Protein AF-A0A2R8A9R2-F1 (afdb_monomer_lite)

Organism: NCBI:txid1639689

Structure (mmCIF, N/CA/C/O backbone):
data_AF-A0A2R8A9R2-F1
#
_entry.id   AF-A0A2R8A9R2-F1
#
loop_
_atom_site.group_PDB
_atom_site.id
_atom_site.type_symbol
_atom_site.label_atom_id
_atom_site.label_alt_id
_atom_site.label_comp_id
_atom_site.label_asym_id
_atom_site.label_entity_id
_atom_site.label_seq_id
_atom_site.pdbx_PDB_ins_code
_atom_site.Cartn_x
_atom_site.Cartn_y
_atom_site.Cartn_z
_atom_site.occupancy
_atom_site.B_iso_or_equiv
_atom_site.auth_seq_id
_atom_site.auth_comp_id
_atom_site.auth_asym_id
_atom_site.auth_atom_id
_atom_site.pdbx_PDB_model_num
ATOM 1 N N . MET A 1 1 ? -27.692 4.835 21.921 1.00 50.19 1 MET A N 1
ATOM 2 C CA . MET A 1 1 ? -26.657 3.770 21.968 1.00 50.19 1 MET A CA 1
ATOM 3 C C . MET A 1 1 ? -25.810 3.741 20.680 1.00 50.19 1 MET A C 1
ATOM 5 O O . MET A 1 1 ? -25.330 2.686 20.288 1.00 50.19 1 MET A O 1
ATOM 9 N N . THR A 1 2 ? -25.617 4.875 19.994 1.00 58.50 2 THR A N 1
ATOM 10 C CA . THR A 1 2 ? -25.394 4.866 18.530 1.00 58.50 2 THR A CA 1
ATOM 11 C C . THR A 1 2 ? -24.137 5.602 18.055 1.00 58.50 2 THR A C 1
ATOM 13 O O . THR A 1 2 ? -23.532 5.162 17.082 1.00 58.50 2 THR A O 1
ATOM 16 N N . ASP A 1 3 ? -23.656 6.628 18.761 1.00 78.00 3 ASP A N 1
ATOM 17 C CA . ASP A 1 3 ? -22.572 7.464 18.220 1.00 78.00 3 ASP A CA 1
ATOM 18 C C . ASP A 1 3 ? -21.194 6.792 18.237 1.00 78.00 3 ASP A C 1
ATOM 20 O O . ASP A 1 3 ? -20.435 6.888 17.275 1.00 78.00 3 ASP A O 1
ATOM 24 N N . HIS A 1 4 ? -20.849 6.053 19.293 1.00 79.38 4 HIS A N 1
ATOM 25 C CA . HIS A 1 4 ? -19.500 5.482 19.415 1.00 79.38 4 HIS A CA 1
ATOM 26 C C . HIS A 1 4 ? -19.240 4.319 18.455 1.00 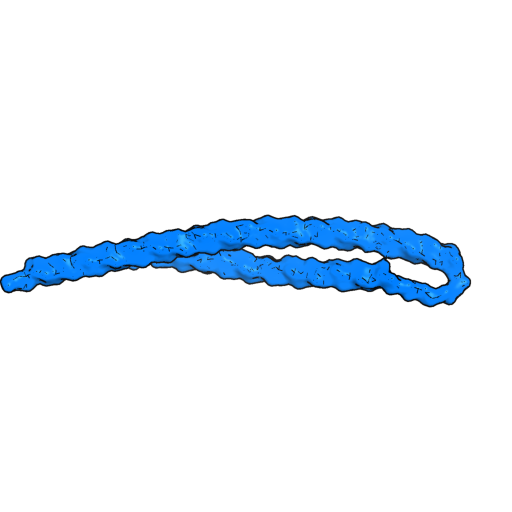79.38 4 HIS A C 1
ATOM 28 O O . HIS A 1 4 ? -18.121 4.170 17.965 1.00 79.38 4 HIS A O 1
ATOM 34 N N . LYS A 1 5 ? -20.271 3.518 18.163 1.00 81.62 5 LYS A N 1
ATOM 35 C CA . LYS A 1 5 ? -20.188 2.443 17.169 1.00 81.62 5 LYS A CA 1
ATOM 36 C C . LYS A 1 5 ? -20.063 3.025 15.759 1.00 81.62 5 LYS A C 1
ATOM 38 O O . LYS A 1 5 ? -19.155 2.643 15.033 1.00 81.62 5 LYS A O 1
ATOM 43 N N . MET A 1 6 ? -20.877 4.032 15.435 1.00 87.56 6 MET A N 1
ATOM 44 C CA . MET A 1 6 ? -20.811 4.735 14.152 1.00 87.56 6 MET A CA 1
ATOM 45 C C . MET A 1 6 ? -19.432 5.367 13.902 1.00 87.56 6 MET A C 1
ATOM 47 O O . MET A 1 6 ? -18.897 5.278 12.799 1.00 87.56 6 MET A O 1
ATOM 51 N N . VAL A 1 7 ? -18.816 5.966 14.927 1.00 85.69 7 VAL A N 1
ATOM 52 C CA . VAL A 1 7 ? -17.457 6.522 14.822 1.00 85.69 7 VAL A CA 1
ATOM 53 C C . VAL A 1 7 ? -16.410 5.427 14.583 1.00 85.69 7 VAL A C 1
ATOM 55 O O . VAL A 1 7 ? -15.499 5.627 13.779 1.00 85.69 7 VAL A O 1
ATOM 58 N N . ALA A 1 8 ? -16.527 4.274 15.247 1.00 88.06 8 ALA A N 1
ATOM 59 C CA . ALA A 1 8 ? -15.630 3.142 15.014 1.00 88.06 8 ALA A CA 1
ATOM 60 C C . ALA A 1 8 ? -15.746 2.616 13.573 1.00 88.06 8 ALA A C 1
ATOM 62 O O . ALA A 1 8 ? -14.728 2.473 12.894 1.00 88.06 8 ALA A O 1
ATOM 63 N N . ASP A 1 9 ? -16.973 2.442 13.081 1.00 90.69 9 ASP A N 1
ATOM 64 C CA . ASP A 1 9 ? -17.241 1.984 11.716 1.00 90.69 9 ASP A CA 1
ATOM 65 C C . ASP A 1 9 ? -16.719 2.989 10.670 1.00 90.69 9 ASP A C 1
ATOM 67 O O . ASP A 1 9 ? -16.086 2.603 9.688 1.00 90.69 9 ASP A O 1
ATOM 71 N N . LEU A 1 10 ? -16.865 4.299 10.909 1.00 91.31 10 LEU A N 1
ATOM 72 C CA . LEU A 1 10 ? -16.308 5.337 10.033 1.00 91.31 10 LEU A CA 1
ATOM 73 C C . LEU A 1 10 ? -14.776 5.255 9.926 1.00 91.31 10 LEU A C 1
ATOM 75 O O . LEU A 1 10 ? -14.217 5.411 8.837 1.00 91.31 10 LEU A O 1
ATOM 79 N N . HIS A 1 11 ? -14.077 5.049 11.045 1.00 87.81 11 HIS A N 1
ATOM 80 C CA . HIS A 1 11 ? -12.619 4.925 11.032 1.00 87.81 11 HIS A CA 1
ATOM 81 C C . HIS A 1 11 ? -12.151 3.643 10.344 1.00 87.81 11 HIS A C 1
ATOM 83 O O . HIS A 1 11 ? -11.155 3.695 9.617 1.00 87.81 11 HIS A O 1
ATOM 89 N N . ARG A 1 12 ? -12.886 2.540 10.519 1.00 88.06 12 ARG A N 1
ATOM 90 C CA . ARG A 1 12 ? -12.630 1.278 9.825 1.00 88.06 12 ARG A CA 1
ATOM 91 C C . ARG A 1 12 ? -12.786 1.433 8.313 1.00 88.06 12 ARG A C 1
ATOM 93 O O . ARG A 1 12 ? -11.838 1.158 7.586 1.00 88.06 12 ARG A O 1
ATOM 100 N N . ASN A 1 13 ? -13.897 2.008 7.852 1.00 91.69 13 ASN A N 1
ATOM 101 C CA . ASN A 1 13 ? -14.145 2.247 6.426 1.00 91.69 13 ASN A CA 1
ATOM 102 C C . ASN A 1 13 ? -13.051 3.118 5.789 1.00 91.69 13 ASN A C 1
ATOM 104 O O . ASN A 1 13 ? -12.601 2.863 4.674 1.00 91.69 13 ASN A O 1
ATOM 108 N N . ARG A 1 14 ? -12.580 4.149 6.505 1.00 90.50 14 ARG A N 1
ATOM 109 C CA . ARG A 1 14 ? -11.476 5.004 6.034 1.00 90.50 14 ARG A CA 1
ATOM 110 C C . ARG A 1 14 ? -10.148 4.255 5.948 1.00 90.50 14 ARG A C 1
ATOM 112 O O . ARG A 1 14 ? -9.382 4.506 5.022 1.00 90.50 14 ARG A O 1
ATOM 119 N N . TYR A 1 15 ? -9.865 3.373 6.904 1.00 92.00 15 TYR A N 1
ATOM 120 C CA . TYR A 1 15 ? -8.688 2.507 6.860 1.00 92.00 15 TYR A CA 1
ATOM 121 C C . TYR A 1 15 ? -8.754 1.544 5.665 1.00 92.00 15 TYR A C 1
ATOM 123 O O . TYR A 1 15 ? -7.793 1.462 4.905 1.00 92.00 15 TYR A O 1
ATOM 131 N N . GLU A 1 16 ? -9.889 0.880 5.452 1.00 91.81 16 GLU A N 1
ATOM 132 C CA . GLU A 1 16 ? -10.083 -0.066 4.346 1.00 91.81 16 GLU A CA 1
ATOM 133 C C . GLU A 1 16 ? -9.965 0.617 2.978 1.00 91.81 16 GLU A C 1
ATOM 135 O O . GLU A 1 16 ? -9.246 0.135 2.102 1.00 91.81 16 GLU A O 1
ATOM 140 N N . ALA A 1 17 ? -10.580 1.792 2.815 1.00 91.38 17 ALA A N 1
ATOM 141 C CA . ALA A 1 17 ? -10.458 2.584 1.593 1.00 91.38 17 ALA A CA 1
ATOM 142 C C . ALA A 1 17 ? -9.003 3.004 1.320 1.00 91.38 17 ALA A C 1
ATOM 144 O O . ALA A 1 17 ? -8.529 2.924 0.186 1.00 91.38 17 ALA A O 1
ATOM 145 N N . ALA A 1 18 ? -8.270 3.416 2.360 1.00 89.38 18 ALA A N 1
ATOM 146 C CA . ALA A 1 18 ? -6.857 3.754 2.233 1.00 89.38 18 ALA A CA 1
ATOM 147 C C . ALA A 1 18 ? -6.000 2.528 1.880 1.00 89.38 18 ALA A C 1
ATOM 149 O O . ALA A 1 18 ? -5.090 2.649 1.064 1.00 89.38 18 ALA A O 1
ATOM 150 N N . ALA A 1 19 ? -6.299 1.350 2.440 1.00 91.06 19 ALA A N 1
ATOM 151 C CA . ALA A 1 19 ? -5.597 0.110 2.115 1.00 91.06 19 ALA A CA 1
ATOM 152 C C . ALA A 1 19 ? -5.804 -0.281 0.645 1.00 91.06 19 ALA A C 1
ATOM 154 O O . ALA A 1 19 ? -4.838 -0.584 -0.057 1.00 91.06 19 ALA A O 1
ATOM 155 N N . ALA A 1 20 ? -7.047 -0.202 0.159 1.00 93.25 20 ALA A N 1
ATOM 156 C CA . ALA A 1 20 ? -7.385 -0.487 -1.233 1.00 93.25 20 ALA A CA 1
ATOM 157 C C . ALA A 1 20 ?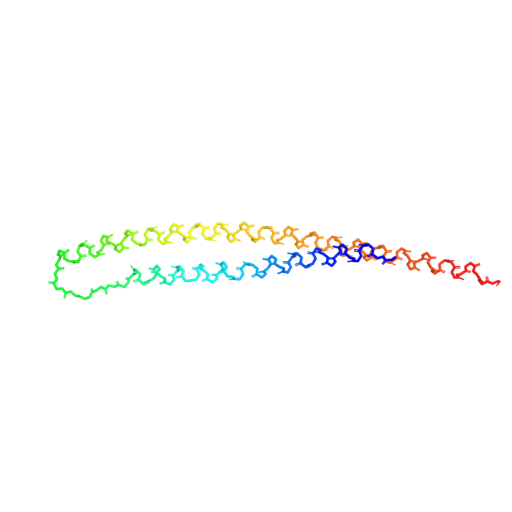 -6.662 0.457 -2.212 1.00 93.25 20 ALA A C 1
ATOM 159 O O . ALA A 1 20 ? -6.217 0.025 -3.274 1.00 93.25 20 ALA A O 1
ATOM 160 N N . ALA A 1 21 ? -6.465 1.724 -1.833 1.00 91.88 21 ALA A N 1
A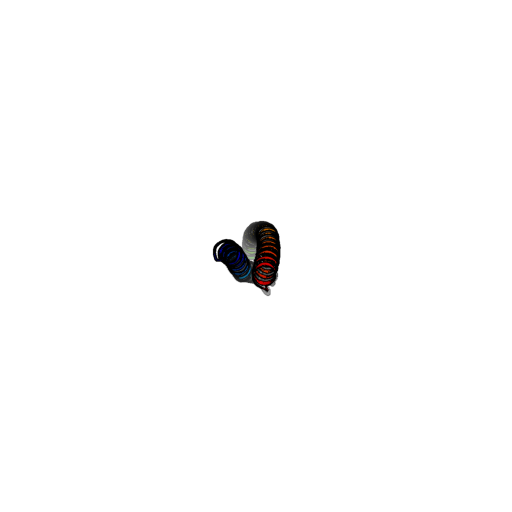TOM 161 C CA . ALA A 1 21 ? -5.752 2.706 -2.649 1.00 91.88 21 ALA A CA 1
ATOM 162 C C . ALA A 1 21 ? -4.235 2.441 -2.782 1.00 91.88 21 ALA A C 1
ATOM 164 O O . ALA A 1 21 ? -3.606 2.983 -3.691 1.00 91.88 21 ALA A O 1
ATOM 165 N N . LEU A 1 22 ? -3.628 1.606 -1.924 1.00 92.75 22 LEU A N 1
ATOM 166 C CA . LEU A 1 22 ? -2.201 1.256 -2.028 1.00 92.75 22 LEU A CA 1
ATOM 167 C C . LEU A 1 22 ? -1.922 0.150 -3.052 1.00 92.75 22 LEU A C 1
ATOM 169 O O . LEU A 1 22 ? -0.830 0.114 -3.621 1.00 92.75 22 LEU A O 1
ATOM 173 N N . ALA A 1 23 ? -2.889 -0.734 -3.310 1.00 91.75 23 ALA A N 1
ATOM 174 C CA . ALA A 1 23 ? -2.751 -1.810 -4.291 1.00 91.75 23 ALA A CA 1
ATOM 175 C C . ALA A 1 23 ? -2.343 -1.312 -5.697 1.00 91.75 23 ALA A C 1
ATOM 177 O O . ALA A 1 23 ? -1.338 -1.804 -6.218 1.00 91.75 23 ALA A O 1
ATOM 178 N N . PRO A 1 24 ? -3.012 -0.306 -6.302 1.00 93.06 24 PRO A N 1
ATOM 179 C CA . PRO A 1 24 ? -2.610 0.200 -7.615 1.00 93.06 24 PRO A CA 1
ATOM 180 C C . PRO A 1 24 ? -1.235 0.882 -7.599 1.00 93.06 24 PRO A C 1
ATOM 182 O O . PRO A 1 24 ? -0.491 0.763 -8.570 1.00 93.06 24 PRO A O 1
ATOM 185 N N . LYS A 1 25 ? -0.845 1.542 -6.495 1.00 92.19 25 LYS A N 1
ATOM 186 C CA . LYS A 1 25 ? 0.497 2.143 -6.367 1.00 92.19 25 LYS A CA 1
ATOM 187 C C . LYS A 1 25 ? 1.598 1.083 -6.402 1.00 92.19 25 LYS A C 1
ATOM 189 O O . LYS A 1 25 ? 2.643 1.290 -7.012 1.00 92.19 25 LYS A O 1
ATOM 194 N N . ARG A 1 26 ? 1.356 -0.073 -5.780 1.00 93.88 26 ARG A N 1
ATOM 195 C CA . ARG A 1 26 ? 2.302 -1.192 -5.802 1.00 93.88 26 ARG A CA 1
ATOM 196 C C . ARG A 1 26 ? 2.411 -1.819 -7.192 1.00 93.88 26 ARG A C 1
ATOM 198 O O . ARG A 1 26 ? 3.523 -1.983 -7.678 1.00 93.88 26 ARG A O 1
ATOM 205 N N . ALA A 1 27 ? 1.280 -2.032 -7.864 1.00 95.38 27 ALA A N 1
ATOM 206 C CA . ALA A 1 27 ? 1.265 -2.500 -9.251 1.00 95.38 27 ALA A CA 1
ATOM 207 C C . ALA A 1 27 ? 2.002 -1.541 -10.208 1.00 95.38 27 ALA A C 1
ATOM 209 O O . ALA A 1 27 ? 2.695 -1.982 -11.122 1.00 95.38 27 ALA A O 1
ATOM 210 N N . MET A 1 28 ? 1.902 -0.225 -9.984 1.00 95.50 28 MET A N 1
ATOM 211 C CA . MET A 1 28 ? 2.648 0.772 -10.758 1.00 95.50 28 MET A CA 1
ATOM 212 C C . MET A 1 28 ? 4.165 0.644 -10.566 1.00 95.50 28 MET A C 1
ATOM 214 O O . MET A 1 28 ? 4.905 0.733 -11.543 1.00 95.50 28 MET A O 1
ATOM 218 N N . ILE A 1 29 ? 4.635 0.414 -9.336 1.00 95.88 29 ILE A N 1
ATOM 219 C CA . ILE A 1 29 ? 6.059 0.178 -9.052 1.00 95.88 29 ILE A CA 1
ATOM 220 C C . ILE A 1 29 ? 6.561 -1.070 -9.782 1.00 95.88 29 ILE A C 1
ATOM 222 O O . ILE A 1 29 ? 7.625 -1.017 -10.398 1.00 95.88 29 ILE A O 1
ATOM 226 N N . ASP A 1 30 ? 5.795 -2.160 -9.753 1.00 96.94 30 ASP A N 1
ATOM 227 C CA . ASP A 1 30 ? 6.153 -3.398 -10.451 1.00 96.94 30 ASP A CA 1
ATOM 228 C C . ASP A 1 30 ? 6.251 -3.157 -11.969 1.00 96.94 30 ASP A C 1
ATOM 230 O O . ASP A 1 30 ? 7.278 -3.450 -12.580 1.00 96.94 30 ASP A O 1
ATOM 234 N N . ALA A 1 31 ? 5.266 -2.471 -12.558 1.00 96.69 31 ALA A N 1
ATOM 235 C CA . ALA A 1 31 ? 5.285 -2.110 -13.977 1.00 96.69 31 ALA A CA 1
ATOM 236 C C . ALA A 1 31 ? 6.452 -1.178 -14.363 1.00 96.69 31 ALA A C 1
ATOM 238 O O . ALA A 1 31 ? 6.961 -1.240 -15.485 1.00 96.69 31 ALA A O 1
ATOM 239 N N . LEU A 1 32 ? 6.876 -0.281 -13.466 1.00 94.00 32 LEU A N 1
ATOM 240 C CA . LEU A 1 32 ? 8.051 0.568 -13.683 1.00 94.00 32 LEU A CA 1
ATOM 241 C C . LEU A 1 32 ? 9.345 -0.248 -13.649 1.00 94.00 32 LEU A C 1
ATOM 243 O O . LEU A 1 32 ? 10.204 -0.043 -14.507 1.00 94.00 32 LEU A O 1
ATOM 247 N N . ASN A 1 33 ? 9.471 -1.193 -12.715 1.00 93.06 33 ASN A N 1
ATOM 248 C CA . ASN A 1 33 ? 10.617 -2.102 -12.661 1.00 93.06 33 ASN A CA 1
ATOM 249 C C . ASN A 1 33 ? 10.724 -2.942 -13.943 1.00 93.06 33 ASN A C 1
ATOM 251 O O . ASN A 1 33 ? 11.812 -3.033 -14.510 1.00 93.06 33 ASN A O 1
ATOM 255 N N . ASP A 1 34 ? 9.606 -3.462 -14.455 1.00 94.50 34 ASP A N 1
ATOM 256 C CA . ASP A 1 34 ? 9.582 -4.219 -15.713 1.00 94.50 34 ASP A CA 1
ATOM 257 C C . ASP A 1 34 ? 10.064 -3.372 -16.898 1.00 94.50 34 ASP A C 1
ATOM 259 O O . ASP A 1 34 ? 10.893 -3.811 -17.698 1.00 94.50 34 ASP A O 1
ATOM 263 N N . LYS A 1 35 ? 9.604 -2.119 -17.002 1.00 92.31 35 LYS A N 1
ATOM 264 C CA . LYS A 1 35 ? 10.060 -1.185 -18.047 1.00 92.31 35 LYS A CA 1
ATOM 265 C C . LYS A 1 35 ? 11.551 -0.869 -17.927 1.00 92.31 35 LYS A C 1
ATOM 267 O O . LYS A 1 35 ? 12.233 -0.758 -18.943 1.00 92.31 35 LYS A O 1
ATOM 272 N N . ILE A 1 36 ? 12.067 -0.728 -16.706 1.00 91.06 36 ILE A N 1
ATOM 273 C CA . ILE A 1 36 ? 13.502 -0.521 -16.466 1.00 91.06 36 ILE A CA 1
ATOM 274 C C . ILE A 1 36 ? 14.296 -1.747 -16.926 1.00 91.06 36 ILE A C 1
ATOM 276 O O . ILE A 1 36 ? 15.304 -1.576 -17.609 1.00 91.06 36 ILE A O 1
ATOM 280 N N . ALA A 1 37 ? 13.827 -2.958 -16.622 1.00 88.75 37 ALA A N 1
ATOM 281 C CA . ALA A 1 37 ? 14.454 -4.201 -17.070 1.00 88.75 37 ALA A CA 1
ATOM 282 C C . ALA A 1 37 ? 14.422 -4.352 -18.603 1.00 88.75 37 ALA A C 1
ATOM 284 O O . ALA A 1 37 ? 15.392 -4.800 -19.209 1.00 88.75 37 ALA A O 1
ATOM 285 N N . GLN A 1 38 ? 13.356 -3.901 -19.271 1.00 86.38 38 GLN A N 1
ATOM 286 C CA . GLN A 1 38 ? 13.299 -3.854 -20.741 1.00 86.38 38 GLN A CA 1
ATOM 287 C C . GLN A 1 38 ? 14.334 -2.890 -21.329 1.00 86.38 38 GLN A C 1
ATOM 289 O O . GLN A 1 38 ? 14.926 -3.171 -22.371 1.00 86.38 38 GLN A O 1
ATOM 294 N N . CYS A 1 39 ? 14.624 -1.787 -20.633 1.00 84.75 39 CYS A N 1
ATOM 295 C CA . CYS A 1 39 ? 15.757 -0.926 -20.959 1.00 84.75 39 CYS A CA 1
ATOM 296 C C . CYS A 1 39 ? 17.112 -1.583 -20.659 1.00 84.75 39 CYS A C 1
ATOM 298 O O . CYS A 1 39 ? 18.121 -0.908 -20.819 1.00 84.75 39 CYS A O 1
ATOM 300 N N . GLU A 1 40 ? 17.192 -2.838 -20.210 1.00 76.88 40 GLU A N 1
ATOM 301 C CA . GLU A 1 40 ? 18.453 -3.567 -20.034 1.00 76.88 40 GLU A CA 1
ATOM 302 C C . GLU A 1 40 ? 18.780 -4.524 -21.193 1.00 76.88 40 GLU A C 1
ATOM 304 O O . GLU A 1 40 ? 19.935 -4.929 -21.366 1.00 76.88 40 GLU A O 1
ATOM 309 N N . VAL A 1 41 ? 17.806 -4.780 -22.068 1.00 77.88 41 VAL A N 1
ATOM 310 C CA . VAL A 1 41 ? 17.938 -5.699 -23.202 1.00 77.88 41 VAL A CA 1
ATOM 311 C C . VAL A 1 41 ? 18.797 -5.080 -24.315 1.00 77.88 41 VAL A C 1
ATOM 313 O O . VAL A 1 41 ? 18.619 -3.926 -24.710 1.00 77.88 41 VAL A O 1
ATOM 316 N N . SER A 1 42 ? 19.780 -5.842 -24.802 1.00 66.25 42 SER A N 1
ATOM 317 C CA . SER A 1 42 ? 20.679 -5.437 -25.890 1.00 66.25 42 SER A CA 1
ATOM 318 C C . SER A 1 42 ? 20.039 -5.676 -27.259 1.00 66.25 42 SER A C 1
ATOM 320 O O . SER A 1 42 ? 19.369 -6.684 -27.461 1.00 66.25 42 SER A O 1
ATOM 322 N N . VAL A 1 43 ? 20.304 -4.786 -28.217 1.00 65.56 43 VAL A N 1
ATOM 323 C CA . VAL A 1 43 ? 20.037 -5.037 -29.644 1.00 65.56 43 VAL A CA 1
ATOM 324 C C . VAL A 1 43 ? 21.220 -5.831 -30.223 1.00 65.56 43 VAL A C 1
ATOM 326 O O . VAL A 1 43 ? 22.344 -5.673 -29.745 1.00 65.56 43 VAL A O 1
ATOM 329 N N . ALA A 1 44 ? 20.988 -6.723 -31.185 1.00 62.03 44 ALA A N 1
ATOM 330 C CA . ALA A 1 44 ? 22.059 -7.415 -31.911 1.00 62.03 44 ALA A CA 1
ATOM 331 C C . ALA A 1 44 ? 22.598 -6.546 -33.068 1.00 62.03 44 ALA A C 1
ATOM 333 O O . ALA A 1 44 ? 21.883 -5.697 -33.596 1.00 62.03 44 ALA A O 1
ATOM 334 N N . ASP A 1 45 ? 23.873 -6.742 -33.397 1.00 65.44 45 ASP A N 1
ATOM 335 C CA . ASP A 1 45 ? 24.767 -5.786 -34.064 1.00 65.44 45 ASP A CA 1
ATOM 336 C C . ASP A 1 45 ? 24.535 -5.498 -35.560 1.00 65.44 45 ASP A C 1
ATOM 338 O O . ASP A 1 45 ? 23.969 -6.300 -36.301 1.00 65.44 45 ASP A O 1
ATOM 342 N N . GLY A 1 46 ? 25.091 -4.355 -35.999 1.00 63.97 46 GLY A N 1
ATOM 343 C CA . GLY A 1 46 ? 25.382 -4.041 -37.405 1.00 63.97 46 GLY A CA 1
ATOM 344 C C . GLY A 1 46 ? 25.986 -2.644 -37.636 1.00 63.97 46 GLY A C 1
ATOM 345 O O . GLY A 1 46 ? 26.903 -2.499 -38.439 1.00 63.97 46 GLY A O 1
ATOM 346 N N . ASP A 1 47 ? 25.531 -1.623 -36.897 1.00 78.38 47 ASP A N 1
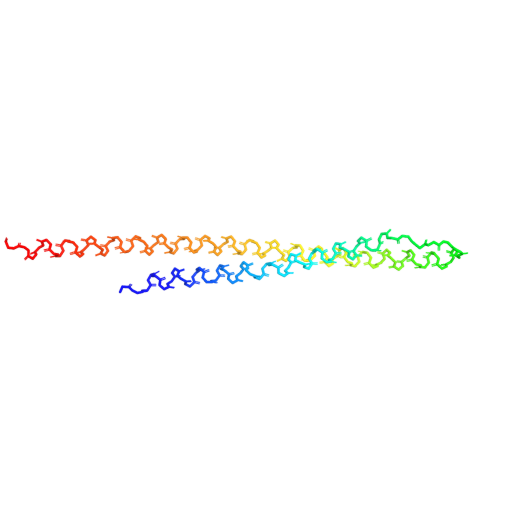ATOM 347 C CA . ASP A 1 47 ? 25.951 -0.220 -37.074 1.00 78.38 47 ASP A CA 1
ATOM 348 C C . ASP A 1 47 ? 26.309 0.444 -35.729 1.00 78.38 47 ASP A C 1
ATOM 350 O O . ASP A 1 47 ? 25.474 0.586 -34.831 1.00 78.38 47 ASP A O 1
ATOM 354 N N . VAL A 1 48 ? 27.570 0.870 -35.599 1.00 77.12 48 VAL A N 1
ATOM 355 C CA . VAL A 1 48 ? 28.141 1.496 -34.393 1.00 77.12 48 VAL A CA 1
ATOM 356 C C . VAL A 1 48 ? 27.497 2.854 -34.085 1.00 77.12 48 VAL A C 1
ATOM 358 O O . VAL A 1 48 ? 27.316 3.197 -32.914 1.00 77.12 48 VAL A O 1
ATOM 361 N N . VAL A 1 49 ? 27.115 3.632 -35.103 1.00 75.94 49 VAL A N 1
ATOM 362 C CA . VAL A 1 49 ? 26.474 4.943 -34.910 1.00 75.94 49 VAL A CA 1
ATOM 363 C C . VAL A 1 49 ? 25.036 4.755 -34.443 1.00 75.94 49 VAL A C 1
ATOM 365 O O . VAL A 1 49 ? 24.626 5.383 -33.461 1.00 75.94 49 VAL A O 1
ATOM 368 N N . ALA A 1 50 ? 24.295 3.847 -35.082 1.00 76.31 50 ALA A N 1
ATOM 369 C CA . ALA A 1 50 ? 22.956 3.468 -34.641 1.00 76.31 50 ALA A CA 1
ATOM 370 C C . ALA A 1 50 ? 22.979 2.909 -33.207 1.00 76.31 50 ALA A C 1
ATOM 372 O O . ALA A 1 50 ? 22.137 3.277 -32.384 1.00 76.31 50 ALA A O 1
ATOM 373 N N . ARG A 1 51 ? 23.997 2.105 -32.862 1.00 80.19 51 ARG A N 1
ATOM 374 C CA . ARG A 1 51 ? 24.188 1.582 -31.505 1.00 80.19 51 ARG A CA 1
ATOM 375 C C . ARG A 1 51 ? 24.444 2.685 -30.478 1.00 80.19 51 ARG A C 1
ATOM 377 O O . ARG A 1 51 ? 23.787 2.717 -29.442 1.00 80.19 51 ARG A O 1
ATOM 384 N N . ALA A 1 52 ? 25.337 3.629 -30.773 1.00 82.44 52 ALA A N 1
ATOM 385 C CA . ALA A 1 52 ? 25.649 4.731 -29.864 1.00 82.44 52 ALA A CA 1
ATOM 386 C C . ALA A 1 52 ? 24.458 5.682 -29.636 1.00 82.44 52 ALA A C 1
ATOM 388 O O . ALA A 1 52 ? 24.310 6.245 -28.547 1.00 82.44 52 ALA A O 1
ATOM 389 N N . GLN A 1 53 ? 23.610 5.890 -30.649 1.00 81.75 53 GLN A N 1
ATOM 390 C CA . GLN A 1 53 ? 22.364 6.652 -30.500 1.00 81.75 53 GLN A CA 1
ATOM 391 C C . GLN A 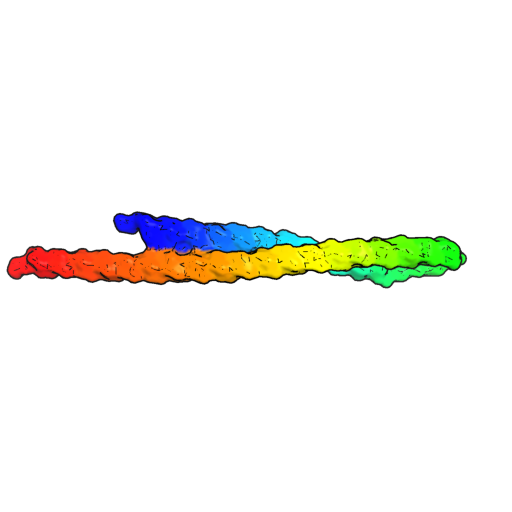1 53 ? 21.332 5.881 -29.668 1.00 81.75 53 GLN A C 1
ATOM 393 O O . GLN A 1 53 ? 20.723 6.457 -28.763 1.00 81.75 53 GLN A O 1
ATOM 398 N N . TRP A 1 54 ? 21.190 4.576 -29.918 1.00 82.00 54 TRP A N 1
ATOM 399 C CA . TRP A 1 54 ? 20.324 3.690 -29.145 1.00 82.00 54 TRP A CA 1
ATOM 400 C C . TRP A 1 54 ? 20.703 3.658 -27.661 1.00 82.00 54 TRP A C 1
ATOM 402 O O . TRP A 1 54 ? 19.841 3.838 -26.802 1.00 82.00 54 TRP A O 1
ATOM 412 N N . ASP A 1 55 ? 21.991 3.513 -27.347 1.00 85.12 55 ASP A N 1
ATOM 413 C CA . ASP A 1 55 ? 22.476 3.469 -25.966 1.00 85.12 55 ASP A CA 1
ATOM 414 C C . ASP A 1 55 ? 22.223 4.795 -25.230 1.00 85.12 55 ASP A C 1
ATOM 416 O O . ASP A 1 55 ? 21.801 4.789 -24.071 1.00 85.12 55 ASP A O 1
ATOM 420 N N . ARG A 1 56 ? 22.379 5.946 -25.901 1.00 85.12 56 ARG A N 1
ATOM 421 C CA . ARG A 1 56 ? 22.032 7.254 -25.314 1.00 85.12 56 ARG A CA 1
ATOM 422 C C . ARG A 1 56 ? 20.540 7.391 -25.036 1.00 85.12 56 ARG A C 1
ATOM 424 O O . ARG A 1 56 ? 20.169 7.809 -23.938 1.00 85.12 56 ARG A O 1
ATOM 431 N N . TRP A 1 57 ? 19.690 7.037 -26.000 1.00 86.62 57 TRP A N 1
ATOM 432 C CA . TRP A 1 57 ? 18.238 7.059 -25.813 1.00 86.62 57 TRP A CA 1
ATOM 433 C C . TRP A 1 57 ? 17.817 6.142 -24.658 1.00 86.62 57 TRP A C 1
ATOM 435 O O . TRP A 1 57 ? 17.065 6.553 -23.774 1.00 86.62 57 TRP A O 1
ATOM 445 N N . ARG A 1 58 ? 18.372 4.930 -24.612 1.00 87.50 58 ARG A N 1
ATOM 446 C CA . ARG A 1 58 ? 18.132 3.923 -23.575 1.00 87.50 58 ARG A CA 1
ATOM 447 C C . ARG A 1 58 ? 18.547 4.410 -22.186 1.00 87.50 58 ARG A C 1
ATOM 449 O O . ARG A 1 58 ? 17.775 4.261 -21.241 1.00 87.50 58 ARG A O 1
ATOM 456 N N . LEU A 1 59 ? 19.725 5.021 -22.047 1.00 89.12 59 LEU A N 1
ATOM 457 C CA . LEU A 1 59 ? 20.188 5.596 -20.779 1.00 89.12 59 LEU A CA 1
ATOM 458 C C . LEU A 1 59 ? 19.288 6.744 -20.310 1.00 89.12 59 LEU A C 1
ATOM 460 O O . LEU A 1 59 ? 18.891 6.766 -19.145 1.00 89.12 59 LEU A O 1
ATOM 464 N N . ALA A 1 60 ? 18.915 7.658 -21.211 1.00 90.81 60 ALA A N 1
ATOM 465 C CA . ALA A 1 60 ? 18.003 8.755 -20.889 1.00 90.81 60 ALA A CA 1
ATOM 466 C C . ALA A 1 60 ? 16.617 8.234 -20.471 1.00 90.81 60 ALA A C 1
ATOM 468 O O . ALA A 1 60 ? 16.053 8.677 -19.468 1.00 90.81 60 ALA A O 1
ATOM 469 N N . ARG A 1 61 ? 16.093 7.235 -21.192 1.00 91.88 61 ARG A N 1
ATOM 470 C CA . ARG A 1 61 ? 14.821 6.582 -20.872 1.00 91.88 61 ARG A CA 1
ATOM 471 C C . ARG A 1 61 ? 14.871 5.884 -19.514 1.00 91.88 61 ARG A C 1
ATOM 473 O O . ARG A 1 61 ? 13.953 6.063 -18.717 1.00 91.88 61 ARG A O 1
ATOM 480 N N . LYS A 1 62 ? 15.946 5.146 -19.224 1.00 91.56 62 LYS A N 1
ATOM 481 C CA . LYS A 1 62 ? 16.158 4.487 -17.929 1.00 91.56 62 LYS A CA 1
ATOM 482 C C . LYS A 1 62 ? 16.250 5.503 -16.790 1.00 91.56 62 LYS A C 1
ATOM 484 O O . LYS A 1 62 ? 15.603 5.310 -15.768 1.00 91.56 62 LYS A O 1
ATOM 489 N N . ALA A 1 63 ? 16.997 6.594 -16.963 1.00 93.88 63 ALA A N 1
ATOM 490 C CA . ALA A 1 63 ? 17.112 7.646 -15.951 1.00 93.88 63 ALA A CA 1
ATOM 491 C C . ALA A 1 63 ? 15.751 8.283 -15.621 1.00 93.88 63 ALA A C 1
ATOM 493 O O . ALA A 1 63 ? 15.431 8.497 -14.453 1.00 93.88 63 ALA A O 1
ATOM 494 N N . HIS A 1 64 ? 14.924 8.529 -16.639 1.00 95.00 64 HIS A N 1
ATOM 495 C CA . HIS A 1 64 ? 13.564 9.025 -16.452 1.00 95.00 64 HIS A CA 1
ATOM 496 C C . HIS A 1 64 ? 12.673 8.023 -15.698 1.00 95.00 64 HIS A C 1
ATOM 498 O O . HIS A 1 64 ? 12.056 8.401 -14.705 1.00 95.00 64 HIS A O 1
ATOM 504 N N . LEU A 1 65 ? 12.672 6.743 -16.090 1.00 95.00 65 LEU A N 1
ATOM 505 C CA . LEU A 1 65 ? 11.903 5.697 -15.400 1.00 95.00 65 LEU A CA 1
ATOM 506 C C . LEU A 1 65 ? 12.357 5.487 -13.947 1.00 95.00 65 LEU A C 1
ATOM 508 O O . LEU A 1 65 ? 11.532 5.238 -13.074 1.00 95.00 65 LEU A O 1
ATOM 512 N N . LEU A 1 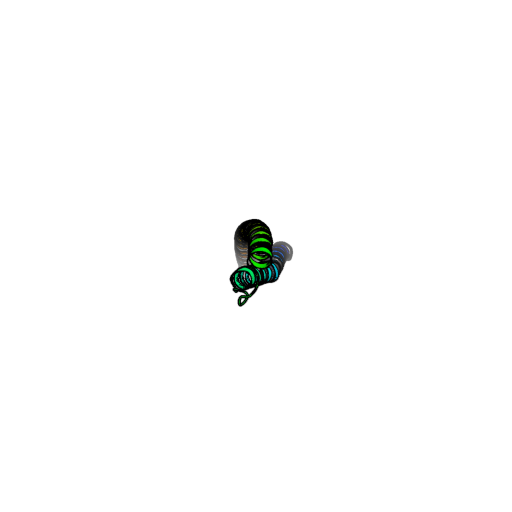66 ? 13.657 5.614 -13.664 1.00 95.75 66 LEU A N 1
ATOM 513 C CA . LEU A 1 66 ? 14.188 5.549 -12.300 1.00 95.75 66 LEU A CA 1
ATOM 514 C C . LEU A 1 66 ? 13.701 6.713 -11.432 1.00 95.75 66 LEU A C 1
ATOM 516 O O . LEU A 1 66 ? 13.464 6.521 -10.241 1.00 95.75 66 LEU A O 1
ATOM 520 N N . ARG A 1 67 ? 13.528 7.902 -12.017 1.00 96.56 67 ARG A N 1
ATOM 521 C CA . ARG A 1 67 ? 12.951 9.051 -11.315 1.00 96.56 67 ARG A CA 1
ATOM 522 C C . ARG A 1 67 ? 11.474 8.826 -11.006 1.00 96.56 67 ARG A C 1
ATOM 524 O O . ARG A 1 67 ? 11.083 8.970 -9.856 1.00 96.56 67 ARG A O 1
ATOM 531 N N . GLU A 1 68 ? 10.696 8.371 -11.988 1.00 96.00 68 GLU A N 1
ATOM 532 C CA . GLU A 1 68 ? 9.290 7.996 -11.767 1.00 96.00 68 GLU A CA 1
ATOM 533 C C . GLU A 1 68 ? 9.150 6.900 -10.700 1.00 96.00 68 GLU A C 1
ATOM 535 O O . GLU A 1 68 ? 8.253 6.956 -9.862 1.00 96.00 68 GLU A O 1
ATOM 540 N N . LEU A 1 69 ? 10.057 5.918 -10.691 1.00 96.38 69 LEU A N 1
ATOM 541 C CA . LEU A 1 69 ? 10.094 4.866 -9.676 1.00 96.38 69 LEU A CA 1
ATOM 542 C C . LEU A 1 69 ? 10.387 5.425 -8.280 1.00 96.38 69 LEU A C 1
ATOM 544 O O . LEU A 1 69 ? 9.789 4.966 -7.307 1.00 96.38 69 LEU A O 1
ATOM 548 N N . ALA A 1 70 ? 11.317 6.375 -8.166 1.00 96.31 70 ALA A N 1
ATOM 549 C CA . ALA A 1 70 ? 11.634 7.020 -6.897 1.00 96.31 70 ALA A CA 1
ATOM 550 C C . ALA A 1 70 ? 10.424 7.793 -6.358 1.00 96.31 70 ALA A C 1
ATOM 552 O O . ALA A 1 70 ? 10.051 7.599 -5.200 1.00 96.31 70 ALA A O 1
ATOM 553 N N . ASP A 1 71 ? 9.768 8.574 -7.218 1.00 96.50 71 ASP A N 1
ATOM 554 C CA . ASP A 1 71 ? 8.568 9.332 -6.867 1.00 96.50 71 ASP A CA 1
ATOM 555 C C . ASP A 1 71 ? 7.433 8.381 -6.448 1.00 96.50 71 ASP A C 1
ATOM 557 O O . ASP A 1 71 ? 6.865 8.537 -5.370 1.00 96.50 71 ASP A O 1
ATOM 561 N N . ALA A 1 72 ? 7.174 7.315 -7.217 1.00 94.62 72 ALA A N 1
ATOM 562 C CA . ALA A 1 72 ? 6.159 6.309 -6.893 1.00 94.62 72 ALA A CA 1
ATOM 563 C C . ALA A 1 72 ? 6.431 5.580 -5.562 1.00 94.62 72 ALA A C 1
ATOM 565 O O . ALA A 1 72 ? 5.497 5.264 -4.819 1.00 94.62 72 ALA A O 1
ATOM 566 N N . LYS A 1 73 ? 7.704 5.311 -5.239 1.00 95.38 73 LYS A N 1
ATOM 567 C CA . LYS A 1 73 ? 8.103 4.704 -3.959 1.00 95.38 73 LYS A CA 1
ATOM 568 C C . LYS A 1 73 ? 7.894 5.655 -2.783 1.00 95.38 73 LYS A C 1
ATOM 570 O O . LYS A 1 73 ? 7.394 5.204 -1.754 1.00 95.38 73 LYS A O 1
ATOM 575 N N . ALA A 1 74 ? 8.237 6.934 -2.932 1.00 95.00 74 ALA A N 1
ATOM 576 C CA . ALA A 1 74 ? 7.967 7.948 -1.912 1.00 95.00 74 ALA A CA 1
ATOM 577 C C . ALA A 1 74 ? 6.455 8.067 -1.655 1.00 95.00 74 ALA A C 1
ATOM 579 O O . ALA A 1 74 ? 5.992 7.956 -0.523 1.00 95.00 74 ALA A O 1
ATOM 580 N N . ASP A 1 75 ? 5.675 8.131 -2.730 1.00 92.75 75 ASP A N 1
ATOM 581 C CA . ASP A 1 75 ? 4.215 8.162 -2.709 1.00 92.75 75 ASP A CA 1
ATOM 582 C C . ASP A 1 75 ? 3.565 6.948 -2.029 1.00 92.75 75 ASP A C 1
ATOM 584 O O . ASP A 1 75 ? 2.470 7.053 -1.455 1.00 92.75 75 ASP A O 1
ATOM 588 N N . LEU A 1 76 ? 4.181 5.770 -2.168 1.00 94.00 76 LEU A N 1
ATOM 589 C CA . LEU A 1 76 ? 3.745 4.544 -1.509 1.00 94.00 76 LEU A CA 1
ATOM 590 C C . LEU A 1 76 ? 4.095 4.575 -0.017 1.00 94.00 76 LEU A C 1
ATOM 592 O O . LEU A 1 76 ? 3.246 4.197 0.790 1.00 94.00 76 LEU A O 1
ATOM 596 N N . ALA A 1 77 ? 5.295 5.035 0.346 1.00 93.81 77 ALA A N 1
ATOM 597 C CA . ALA A 1 77 ? 5.730 5.163 1.736 1.00 93.81 77 ALA A CA 1
ATOM 598 C C . ALA A 1 77 ? 4.824 6.131 2.517 1.00 93.81 77 ALA A C 1
ATOM 600 O O . ALA A 1 77 ? 4.253 5.752 3.540 1.00 93.81 77 ALA A O 1
ATOM 601 N N . ASP A 1 78 ? 4.557 7.315 1.960 1.00 93.69 78 ASP A N 1
ATOM 602 C CA . ASP A 1 78 ? 3.617 8.287 2.532 1.00 93.69 78 ASP A CA 1
ATOM 603 C C . ASP A 1 78 ? 2.211 7.690 2.709 1.00 93.69 78 ASP A C 1
ATOM 605 O O . ASP A 1 78 ? 1.511 7.934 3.700 1.00 93.69 78 ASP A O 1
ATOM 609 N N . GLY A 1 79 ? 1.772 6.885 1.737 1.00 92.75 79 GLY A N 1
ATOM 610 C CA . GLY A 1 79 ? 0.505 6.163 1.798 1.00 92.75 79 GLY A CA 1
ATOM 611 C C . GLY A 1 79 ? 0.466 5.116 2.917 1.00 92.75 79 GLY A C 1
ATOM 612 O O . GLY A 1 79 ? -0.540 5.010 3.623 1.00 92.75 79 GLY A O 1
ATOM 613 N N . GLN A 1 80 ? 1.555 4.370 3.111 1.00 93.56 80 GLN A N 1
ATOM 614 C CA . GLN A 1 80 ? 1.696 3.380 4.181 1.00 93.56 80 GLN A CA 1
ATOM 615 C C . GLN A 1 80 ? 1.683 4.037 5.565 1.00 93.56 80 GLN A C 1
ATOM 617 O O . GLN A 1 80 ? 0.961 3.572 6.451 1.00 93.56 80 GLN A O 1
ATOM 622 N N . ASP A 1 81 ? 2.378 5.159 5.742 1.00 94.00 81 ASP A N 1
ATOM 623 C CA . ASP A 1 81 ? 2.384 5.905 7.004 1.00 94.00 81 ASP A CA 1
ATOM 624 C C . ASP A 1 81 ? 0.986 6.423 7.366 1.00 94.00 81 ASP A C 1
ATOM 626 O O . ASP A 1 81 ? 0.515 6.278 8.505 1.00 94.00 81 ASP A O 1
ATOM 630 N N . ARG A 1 82 ? 0.255 6.953 6.376 1.00 93.12 82 ARG A N 1
ATOM 631 C CA . ARG A 1 82 ? -1.153 7.348 6.547 1.00 93.12 82 ARG A CA 1
ATOM 632 C C . ARG A 1 82 ? -2.031 6.157 6.923 1.00 93.12 82 ARG A C 1
ATOM 634 O O . ARG A 1 82 ? -2.891 6.295 7.797 1.00 93.12 82 ARG A O 1
ATOM 641 N N . LEU A 1 83 ? -1.813 4.993 6.310 1.00 93.25 83 LEU A N 1
ATOM 642 C CA . LEU A 1 83 ? -2.566 3.780 6.616 1.00 93.25 83 LEU A CA 1
ATOM 643 C C . LEU A 1 83 ? -2.341 3.321 8.063 1.00 93.25 83 LEU A C 1
ATOM 645 O O . LEU A 1 83 ? -3.306 3.017 8.766 1.00 93.25 83 LEU A O 1
ATOM 649 N N . VAL A 1 84 ? -1.095 3.339 8.545 1.00 94.88 84 VAL A N 1
ATOM 650 C CA . VAL A 1 84 ? -0.758 3.023 9.944 1.00 94.88 84 VAL A CA 1
ATOM 651 C C . VAL A 1 84 ? -1.446 3.997 10.902 1.00 94.88 84 VAL A C 1
ATOM 653 O O . VAL A 1 84 ? -2.021 3.584 11.915 1.00 94.88 84 VAL A O 1
ATOM 656 N N . ALA A 1 85 ? -1.444 5.293 10.584 1.00 93.81 85 ALA A N 1
ATOM 657 C CA . ALA A 1 85 ? -2.128 6.299 11.390 1.00 93.81 85 ALA A CA 1
ATOM 658 C C . ALA A 1 85 ? -3.651 6.071 11.440 1.00 93.81 85 ALA A C 1
ATOM 660 O O . ALA A 1 85 ? -4.261 6.192 12.508 1.00 93.81 85 ALA A O 1
ATOM 661 N N . LEU A 1 86 ? -4.273 5.712 10.312 1.00 94.06 86 LEU A N 1
ATOM 662 C CA . LEU A 1 86 ? -5.697 5.375 10.244 1.00 94.06 86 LEU A CA 1
ATOM 663 C C . LEU A 1 86 ? -6.022 4.104 11.029 1.00 94.06 86 LEU A C 1
ATOM 665 O O . LEU A 1 86 ? -6.986 4.103 11.795 1.00 94.06 86 LEU A O 1
ATOM 669 N N . HIS A 1 87 ? -5.189 3.069 10.919 1.00 93.62 87 HIS A N 1
ATOM 670 C CA . HIS A 1 87 ? -5.349 1.831 11.677 1.00 93.62 87 HIS A CA 1
ATOM 671 C C . HIS A 1 87 ? -5.353 2.096 13.188 1.00 93.62 87 HIS A C 1
ATOM 673 O O . HIS A 1 87 ? -6.274 1.688 13.896 1.00 93.62 87 HIS A O 1
ATOM 679 N N . ARG A 1 88 ? -4.382 2.876 13.684 1.00 94.00 88 ARG A N 1
ATOM 680 C CA . ARG A 1 88 ? -4.315 3.273 15.102 1.00 94.00 88 ARG A CA 1
ATOM 681 C C . ARG A 1 88 ? -5.583 4.000 15.556 1.00 94.00 88 ARG A C 1
ATOM 683 O O . ARG A 1 88 ? -6.078 3.734 16.652 1.00 94.00 88 ARG A O 1
ATOM 690 N N . LYS A 1 89 ? -6.127 4.896 14.723 1.00 92.69 89 LYS A N 1
ATOM 691 C CA . LYS A 1 89 ? -7.388 5.601 15.009 1.00 92.69 89 LYS A CA 1
ATOM 692 C C . LYS A 1 89 ? -8.583 4.644 15.046 1.00 92.69 89 LYS A C 1
ATOM 694 O O . LYS A 1 89 ? -9.385 4.755 15.969 1.00 92.69 89 LYS A O 1
ATOM 699 N N . SER A 1 90 ? -8.666 3.698 14.109 1.00 92.00 90 SER A N 1
ATOM 700 C CA . SER A 1 90 ? -9.710 2.662 14.081 1.00 92.00 90 SER A CA 1
ATOM 701 C C . SER A 1 90 ? -9.702 1.832 15.361 1.00 92.00 90 SER A C 1
ATOM 703 O O . SER A 1 90 ? -10.700 1.787 16.076 1.00 92.00 90 SER A O 1
ATOM 705 N N . VAL A 1 91 ? -8.543 1.285 15.733 1.00 94.38 91 VAL A N 1
ATOM 706 C CA . VAL A 1 91 ? -8.389 0.477 16.954 1.00 94.38 91 VAL A CA 1
ATOM 707 C C . VAL A 1 91 ? -8.723 1.289 18.209 1.00 94.38 91 VAL A C 1
ATOM 709 O O . VAL A 1 91 ? -9.373 0.794 19.132 1.00 94.38 91 VAL A O 1
ATOM 712 N N . ALA A 1 92 ? -8.303 2.556 18.272 1.00 93.31 92 ALA A N 1
ATOM 713 C CA . ALA A 1 92 ? -8.635 3.425 19.396 1.00 93.31 92 ALA A CA 1
ATOM 714 C C . ALA A 1 92 ? -10.147 3.697 19.497 1.00 93.31 92 ALA A C 1
ATOM 716 O O . ALA A 1 92 ? -10.691 3.703 20.604 1.00 93.31 92 ALA A O 1
ATOM 717 N N . ALA A 1 93 ? -10.827 3.909 18.367 1.00 91.44 93 ALA A N 1
ATOM 718 C CA . ALA A 1 93 ? -12.271 4.113 18.323 1.00 91.44 93 ALA A CA 1
ATOM 719 C C . ALA A 1 93 ? -13.037 2.850 18.747 1.00 91.44 93 ALA A C 1
ATOM 721 O O . ALA A 1 93 ? -13.926 2.938 19.592 1.00 91.44 93 ALA A O 1
ATOM 722 N N . GLU A 1 94 ? -12.629 1.676 18.265 1.00 92.00 94 GLU A N 1
ATOM 723 C CA . GLU A 1 94 ? -13.210 0.384 18.653 1.00 92.00 94 GLU A CA 1
ATOM 724 C C . GLU A 1 94 ? -13.066 0.117 20.153 1.00 92.00 94 GLU A C 1
ATOM 726 O O . GLU A 1 94 ? -14.038 -0.229 20.824 1.00 92.00 94 GLU A O 1
ATOM 731 N N . ARG A 1 95 ? -11.878 0.361 20.723 1.00 93.12 95 ARG A N 1
ATOM 732 C CA . ARG A 1 95 ? -11.651 0.223 22.171 1.00 93.12 95 ARG A CA 1
ATOM 733 C C . ARG A 1 95 ? -12.542 1.159 22.986 1.00 93.12 95 ARG A C 1
ATOM 735 O O . ARG A 1 95 ? -13.027 0.767 24.045 1.00 93.12 95 ARG A O 1
ATOM 742 N N . ARG A 1 96 ? -12.760 2.394 22.522 1.00 91.81 96 ARG A N 1
ATOM 743 C CA . ARG A 1 96 ? -13.674 3.344 23.181 1.00 91.81 96 ARG A CA 1
ATOM 744 C C . ARG A 1 96 ? -15.121 2.875 23.087 1.00 91.81 96 ARG A C 1
ATOM 746 O O . ARG A 1 96 ? -15.807 2.888 24.103 1.00 91.81 96 ARG A O 1
ATOM 753 N N . ALA A 1 97 ? -15.559 2.422 21.913 1.00 90.56 97 ALA A N 1
ATOM 754 C CA . ALA A 1 97 ? -16.901 1.886 21.718 1.00 90.56 97 ALA A CA 1
ATOM 755 C C . ALA A 1 97 ? -17.161 0.670 22.624 1.00 90.56 97 ALA A C 1
ATOM 757 O O . ALA A 1 97 ? -18.189 0.622 23.295 1.00 90.56 97 ALA A O 1
ATOM 758 N N . ALA A 1 98 ? -16.201 -0.254 22.725 1.00 90.69 98 ALA A N 1
ATOM 759 C CA . ALA A 1 98 ? -16.292 -1.422 23.601 1.00 90.69 98 ALA A CA 1
ATOM 760 C C . ALA A 1 98 ? -16.381 -1.040 25.088 1.00 90.69 98 ALA A C 1
ATOM 762 O O . ALA A 1 98 ? -17.215 -1.573 25.815 1.00 90.69 98 ALA A O 1
ATOM 763 N N . ARG A 1 99 ? -15.565 -0.076 25.541 1.00 93.12 99 ARG A N 1
ATOM 764 C CA . ARG A 1 99 ? -15.630 0.434 26.923 1.00 93.12 99 ARG A CA 1
ATOM 765 C C . ARG A 1 99 ? -16.984 1.067 27.236 1.00 93.12 99 ARG A C 1
ATOM 767 O O . ARG A 1 99 ? -17.549 0.783 28.283 1.00 93.12 99 ARG A O 1
ATOM 774 N N . GLN A 1 100 ? -17.511 1.886 26.328 1.00 91.12 100 GLN A N 1
ATOM 775 C CA . GLN A 1 100 ? -18.818 2.525 26.501 1.00 91.12 100 GLN A CA 1
ATOM 776 C C . GLN A 1 100 ? -19.956 1.499 26.533 1.00 91.12 100 GLN A C 1
ATOM 778 O O . GLN A 1 100 ? -20.852 1.602 27.364 1.00 91.12 100 GLN A O 1
ATOM 783 N N . ALA A 1 101 ? -19.890 0.466 25.689 1.00 89.56 101 ALA A N 1
ATOM 784 C CA . ALA A 1 101 ? -20.849 -0.635 25.725 1.00 89.56 101 ALA A CA 1
ATOM 785 C C . ALA A 1 101 ? -20.803 -1.402 27.060 1.00 89.56 101 ALA A C 1
ATOM 787 O O . ALA A 1 101 ? -21.852 -1.739 27.600 1.00 89.56 101 ALA A O 1
ATOM 788 N N . ALA A 1 102 ? -19.609 -1.633 27.618 1.00 91.88 102 ALA A N 1
ATOM 789 C CA . ALA A 1 102 ? -19.458 -2.285 28.919 1.00 91.88 102 ALA A CA 1
ATOM 790 C C . ALA A 1 102 ? -20.027 -1.440 30.073 1.00 91.88 102 ALA A C 1
ATOM 792 O O . ALA A 1 102 ? -20.709 -1.983 30.938 1.00 91.88 102 ALA A O 1
ATOM 793 N N . ILE A 1 103 ? -19.794 -0.122 30.064 1.00 92.56 103 ILE A N 1
ATOM 794 C CA . ILE A 1 103 ? -20.368 0.804 31.056 1.00 92.56 103 ILE A CA 1
ATOM 795 C C . ILE A 1 103 ? -21.897 0.787 30.969 1.00 92.56 103 ILE A C 1
ATOM 797 O O . ILE A 1 103 ? -22.562 0.572 31.979 1.00 92.56 103 ILE A O 1
ATOM 801 N N . ALA A 1 104 ? -22.453 0.925 29.762 1.00 90.31 104 ALA A N 1
ATOM 802 C CA . ALA A 1 104 ? -23.898 0.903 29.554 1.00 90.31 104 ALA A CA 1
ATOM 803 C C . ALA A 1 104 ? -24.535 -0.427 30.002 1.00 90.31 104 ALA A C 1
ATOM 805 O O . ALA A 1 104 ? -25.613 -0.430 30.596 1.00 90.31 104 ALA A O 1
ATOM 806 N N . ALA A 1 105 ? -23.862 -1.557 29.762 1.00 91.19 105 ALA A N 1
ATOM 807 C CA . ALA A 1 105 ? -24.330 -2.866 30.212 1.00 91.19 105 ALA A CA 1
ATOM 808 C C . ALA A 1 105 ? -24.320 -2.997 31.748 1.00 91.19 105 ALA A C 1
ATOM 810 O O . ALA A 1 105 ? -25.257 -3.554 32.324 1.00 91.19 105 ALA A O 1
ATOM 811 N N . ASP A 1 106 ? -23.296 -2.463 32.426 1.00 94.19 106 ASP A N 1
ATOM 812 C CA . ASP A 1 106 ? -23.243 -2.443 33.894 1.00 94.19 106 ASP A CA 1
ATOM 813 C C . ASP A 1 106 ? -24.331 -1.535 34.488 1.00 94.19 106 ASP A C 1
ATOM 815 O O . ASP A 1 106 ? -25.020 -1.919 35.434 1.00 94.19 106 ASP A O 1
ATOM 819 N N . GLU A 1 107 ? -24.564 -0.361 33.897 1.00 93.38 107 GLU A N 1
ATOM 820 C CA . GLU A 1 107 ? -25.646 0.548 34.297 1.00 93.38 107 GLU A CA 1
ATOM 821 C C . GLU A 1 107 ? -27.029 -0.097 34.145 1.00 93.38 107 GLU A C 1
ATOM 823 O O . GLU A 1 107 ? -27.856 -0.023 35.062 1.00 93.38 107 GLU A O 1
ATOM 828 N N . GLN A 1 108 ? -27.274 -0.790 33.028 1.00 90.62 108 GLN A N 1
ATOM 829 C CA . GLN A 1 108 ? -28.505 -1.554 32.816 1.00 90.62 108 GLN A CA 1
ATOM 830 C C . GLN A 1 108 ? -28.665 -2.648 33.872 1.00 90.62 108 GLN A C 1
ATOM 832 O O . GLN A 1 108 ? -29.723 -2.747 34.494 1.00 90.62 108 GLN A O 1
ATOM 837 N N . ARG A 1 109 ? -27.610 -3.424 34.144 1.00 92.56 109 ARG A N 1
ATOM 838 C CA . ARG A 1 109 ? -27.631 -4.464 35.181 1.00 92.56 109 ARG A CA 1
ATOM 839 C C . ARG A 1 109 ? -27.961 -3.885 36.557 1.00 92.56 109 ARG A C 1
ATOM 841 O O . ARG A 1 109 ? -28.804 -4.437 37.259 1.00 92.56 109 ARG A O 1
ATOM 848 N N . ARG A 1 110 ? -27.331 -2.773 36.949 1.00 92.44 110 ARG A N 1
ATOM 849 C CA . ARG A 1 110 ? -27.618 -2.095 38.226 1.00 92.44 110 ARG A CA 1
ATOM 850 C C . ARG A 1 110 ? -29.055 -1.594 38.295 1.00 92.44 110 ARG A C 1
ATOM 852 O O . ARG A 1 110 ? -29.678 -1.697 39.345 1.00 92.44 110 ARG A O 1
ATOM 859 N N . THR A 1 111 ? -29.575 -1.068 37.191 1.00 93.06 111 THR A N 1
ATOM 860 C CA . THR A 1 111 ? -30.963 -0.603 37.102 1.00 93.06 111 THR A CA 1
ATOM 861 C C . THR A 1 111 ? -31.939 -1.756 37.307 1.00 93.06 111 THR A C 1
ATOM 863 O O . THR A 1 111 ? -32.844 -1.636 38.125 1.00 93.06 111 THR A O 1
ATOM 866 N N . LEU A 1 112 ? -31.707 -2.892 36.644 1.00 92.19 112 LEU A N 1
ATOM 867 C CA . LEU A 1 112 ? -32.525 -4.095 36.803 1.00 92.19 112 LEU A CA 1
ATOM 868 C C . LEU A 1 112 ? -32.478 -4.633 38.239 1.00 92.19 112 LEU A C 1
ATOM 870 O O . LEU A 1 112 ? -33.518 -4.950 38.803 1.00 92.19 112 LEU A O 1
ATOM 874 N N . LEU A 1 113 ? -31.299 -4.673 38.870 1.00 89.81 113 LEU A N 1
ATOM 875 C CA . LEU A 1 113 ? -31.158 -5.122 40.263 1.00 89.81 113 LEU A CA 1
ATOM 876 C C . LEU A 1 113 ? -31.895 -4.221 41.265 1.00 89.81 113 LEU A C 1
ATOM 878 O O . LEU A 1 113 ? -32.382 -4.715 42.273 1.00 89.81 113 LEU A O 1
ATOM 882 N N . ARG A 1 114 ? -32.005 -2.915 40.992 1.00 85.69 114 ARG A N 1
ATOM 883 C CA . ARG A 1 114 ? -32.767 -1.970 41.831 1.00 85.69 114 ARG A CA 1
ATOM 884 C C . ARG A 1 114 ? -34.287 -2.121 41.705 1.00 85.69 114 ARG A C 1
ATOM 886 O O . ARG A 1 114 ? -35.003 -1.540 42.510 1.00 85.69 114 ARG A O 1
ATOM 893 N N . GLN A 1 115 ? -34.771 -2.837 40.691 1.00 83.25 115 GLN A N 1
ATOM 894 C CA . GLN A 1 115 ? -36.200 -3.071 40.450 1.00 83.25 115 GLN A CA 1
ATOM 895 C C . GLN A 1 115 ? -36.702 -4.389 41.058 1.00 83.25 115 GLN A C 1
ATOM 897 O O . GLN A 1 115 ? -37.894 -4.671 40.972 1.00 83.25 115 GLN A O 1
ATOM 902 N N . ILE A 1 116 ? -35.815 -5.193 41.655 1.00 74.38 116 ILE A N 1
ATOM 903 C CA . ILE A 1 116 ? -36.187 -6.420 42.365 1.00 74.38 116 ILE A CA 1
ATOM 904 C C . ILE A 1 116 ? -36.605 -6.019 43.796 1.00 74.38 116 ILE A C 1
ATOM 906 O O . ILE A 1 116 ? -35.771 -5.433 44.490 1.00 74.38 116 ILE A O 1
ATOM 910 N N . PRO A 1 117 ? -37.869 -6.257 44.204 1.00 65.75 117 PRO A N 1
ATOM 911 C CA . PRO A 1 117 ? -38.392 -5.885 45.522 1.00 65.75 117 PRO A CA 1
ATOM 912 C C . PRO A 1 117 ? -37.795 -6.700 46.674 1.00 65.75 117 PRO A C 1
ATOM 914 O O . PRO A 1 117 ? -37.387 -7.863 46.441 1.00 65.75 117 PRO A O 1
#

Foldseek 3Di:
DPDLVVQLVVLVVVLVVLVVVLVVLVVVLVVLVVVLVVLVDDDDDDDPVVRVVSVVVSVVSNVVSVVVNVVSVVVSVVSVVVSVVSVVSSVVSVVVSVVVVVVVVVVVVVVVVVPPD

Secondary structure (DSSP, 8-state):
--HHHHHHHHHHHHHHHHHHHHHHHHHHHHHHHHHHHHTTPPPPPS-HHHHHHHHHHHHHHHHHHHHHHHHHHHHHHHHHHHHHHHHHHHHHHHHHHHHHHHHHHHHHHHHHHTT--

Radius of gyration: 27.96 Å; chains: 1; bounding box: 66×17×83 Å

Sequence (117 aa):
MTDHKMVADLHRNRYEAAAAALAPKRAMIDALNDKIAQCEVSVADGDVVARAQWDRWRLARKAHLLRELADAKADLADGQDRLVALHRKSVAAERRAARQAAIAADEQRRTLLRQIP

pLDDT: mean 88.42, std 8.86, range [50.19, 96.94]